Protein AF-A0A436W5S3-F1 (afdb_monomer_lite)

Sequence (60 aa):
MREGPDIARTASLVGDPARANMLTALMGGTALTASELALEAGVSLPTASSHLSKLMEGGL

Radius of gyration: 12.32 Å; chains: 1; bounding box: 34×16×36 Å

Structure (mmCIF, N/CA/C/O backbone):
data_AF-A0A436W5S3-F1
#
_entry.id   AF-A0A436W5S3-F1
#
loop_
_atom_site.group_PDB
_atom_site.id
_atom_site.type_symbol
_atom_site.label_atom_id
_atom_site.label_alt_id
_atom_site.label_comp_id
_atom_site.label_asym_id
_atom_site.label_entity_id
_atom_site.label_seq_id
_atom_site.pdbx_PDB_ins_code
_atom_site.Cartn_x
_atom_site.Cartn_y
_atom_site.Cartn_z
_atom_site.occupancy
_atom_site.B_iso_or_equiv
_atom_site.auth_seq_id
_atom_site.auth_comp_id
_atom_site.auth_asym_id
_atom_site.auth_atom_id
_atom_site.pdbx_PDB_model_num
ATOM 1 N N . MET A 1 1 ? 20.114 0.311 -22.696 1.00 59.97 1 MET A N 1
ATOM 2 C CA . MET A 1 1 ? 18.890 0.452 -21.878 1.00 59.97 1 MET A CA 1
ATOM 3 C C . MET A 1 1 ? 17.892 -0.562 -22.410 1.00 59.97 1 MET A C 1
ATOM 5 O O . MET A 1 1 ? 17.737 -0.623 -23.621 1.00 59.97 1 MET A O 1
ATOM 9 N N . ARG A 1 2 ? 17.357 -1.456 -21.567 1.00 63.16 2 ARG A N 1
ATOM 10 C CA . ARG A 1 2 ? 16.333 -2.414 -22.018 1.00 63.16 2 ARG A CA 1
ATOM 11 C C . ARG A 1 2 ? 15.079 -1.602 -22.335 1.00 63.16 2 ARG A C 1
ATOM 13 O O . ARG A 1 2 ? 14.592 -0.908 -21.452 1.00 63.16 2 ARG A O 1
ATOM 20 N N . GLU A 1 3 ? 14.615 -1.636 -23.578 1.00 75.06 3 GLU A N 1
ATOM 21 C CA . GLU A 1 3 ? 13.337 -1.030 -23.947 1.00 75.06 3 GLU A CA 1
ATOM 22 C C . GLU A 1 3 ? 12.217 -1.866 -23.321 1.00 75.06 3 GLU A C 1
ATOM 24 O O . GLU A 1 3 ? 11.987 -3.010 -23.709 1.00 75.06 3 GLU A O 1
ATOM 29 N N . GLY A 1 4 ? 11.591 -1.338 -22.271 1.00 80.12 4 GLY A N 1
ATOM 30 C CA . GLY A 1 4 ? 10.507 -2.005 -21.561 1.00 80.12 4 GLY A CA 1
ATOM 31 C C . GLY A 1 4 ? 10.268 -1.422 -20.165 1.00 80.12 4 GLY A C 1
ATOM 32 O O . GLY A 1 4 ? 11.112 -0.676 -19.662 1.00 80.12 4 GLY A O 1
ATOM 33 N N . PRO A 1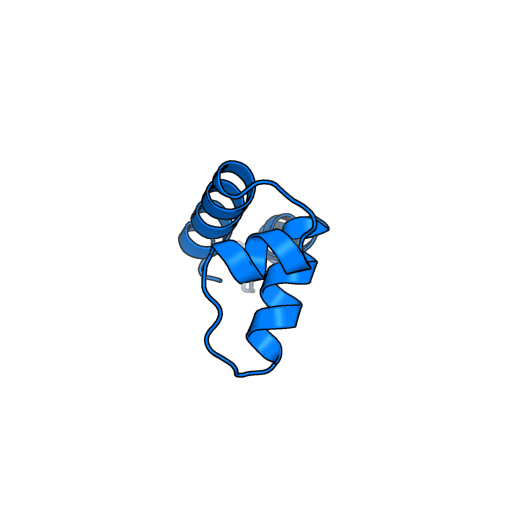 5 ? 9.127 -1.747 -19.532 1.00 83.31 5 PRO A N 1
ATOM 34 C CA . PRO A 1 5 ? 8.844 -1.328 -18.165 1.00 83.31 5 PRO A CA 1
ATOM 35 C C . PRO A 1 5 ? 9.927 -1.833 -17.210 1.00 83.31 5 PRO A C 1
ATOM 37 O O . PRO A 1 5 ? 10.401 -2.966 -17.338 1.00 83.31 5 PRO A O 1
ATOM 40 N N . ASP A 1 6 ? 10.287 -1.022 -16.218 1.00 91.25 6 ASP A N 1
ATOM 41 C CA . ASP A 1 6 ? 11.166 -1.463 -15.137 1.00 91.25 6 ASP A CA 1
ATOM 42 C C . ASP A 1 6 ? 10.386 -2.362 -14.167 1.00 91.25 6 ASP A C 1
ATOM 44 O O . ASP A 1 6 ? 9.889 -1.936 -13.122 1.00 91.25 6 ASP A O 1
ATOM 48 N N . ILE A 1 7 ? 10.257 -3.634 -14.550 1.00 92.56 7 ILE A N 1
ATOM 49 C CA . ILE A 1 7 ? 9.527 -4.647 -13.781 1.00 92.56 7 ILE A CA 1
ATOM 50 C C . ILE A 1 7 ? 10.110 -4.801 -12.375 1.00 92.56 7 ILE A C 1
ATOM 52 O O . I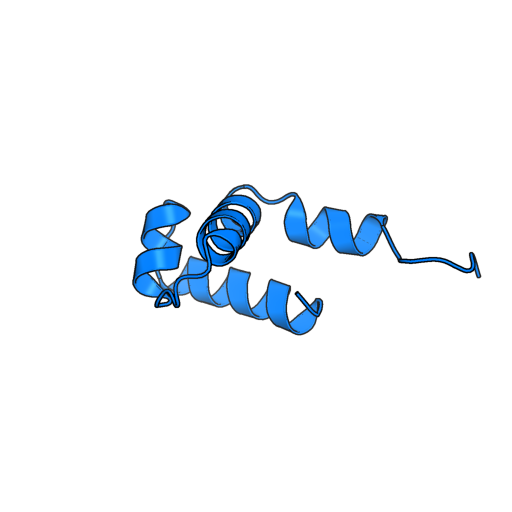LE A 1 7 ? 9.355 -5.021 -11.433 1.00 92.56 7 ILE A O 1
ATOM 56 N N . ALA A 1 8 ? 11.429 -4.659 -12.206 1.00 94.69 8 ALA A N 1
ATOM 57 C CA . ALA A 1 8 ? 12.063 -4.776 -10.897 1.00 94.69 8 ALA A CA 1
ATOM 58 C C . ALA A 1 8 ? 11.622 -3.634 -9.970 1.00 94.69 8 ALA A C 1
ATOM 60 O O . ALA A 1 8 ? 11.250 -3.882 -8.819 1.00 94.69 8 ALA A O 1
ATOM 61 N N . ARG A 1 9 ? 11.581 -2.399 -10.486 1.00 94.25 9 ARG A N 1
ATOM 62 C CA . ARG A 1 9 ? 11.043 -1.247 -9.754 1.00 94.25 9 ARG A CA 1
ATOM 63 C C . ARG A 1 9 ? 9.576 -1.464 -9.387 1.00 94.25 9 ARG A C 1
ATOM 65 O O . ARG A 1 9 ? 9.241 -1.348 -8.208 1.00 94.25 9 ARG A O 1
ATOM 72 N N . THR A 1 10 ? 8.714 -1.825 -10.337 1.00 94.88 10 THR A N 1
ATOM 73 C CA . THR A 1 10 ? 7.286 -2.061 -10.056 1.00 94.88 10 THR A CA 1
ATOM 74 C C . THR A 1 10 ? 7.085 -3.191 -9.045 1.00 94.88 10 THR A C 1
ATOM 76 O O . THR A 1 10 ? 6.333 -3.027 -8.088 1.00 94.88 10 THR A O 1
ATOM 79 N N . ALA A 1 11 ? 7.803 -4.307 -9.186 1.00 96.38 11 ALA A N 1
ATOM 80 C CA . ALA A 1 11 ? 7.730 -5.423 -8.248 1.00 96.38 11 ALA A CA 1
ATOM 81 C C . ALA A 1 11 ? 8.185 -5.023 -6.838 1.00 96.38 11 ALA A C 1
ATOM 83 O O . ALA A 1 11 ? 7.570 -5.442 -5.864 1.00 96.38 11 ALA A O 1
ATOM 84 N N . SER A 1 12 ? 9.207 -4.168 -6.708 1.00 96.88 12 SER A N 1
ATOM 85 C CA . SER A 1 12 ? 9.633 -3.660 -5.396 1.00 96.88 12 SER A CA 1
ATOM 86 C C . SER A 1 12 ? 8.562 -2.796 -4.722 1.00 96.88 12 SER A C 1
ATOM 88 O O . SER A 1 12 ? 8.422 -2.822 -3.499 1.00 96.88 12 SER A O 1
ATOM 90 N N . LEU A 1 13 ? 7.762 -2.066 -5.504 1.00 97.56 13 LEU A N 1
ATOM 91 C CA . LEU A 1 13 ? 6.647 -1.276 -4.993 1.00 97.56 13 LEU A CA 1
ATOM 92 C C . LEU A 1 13 ? 5.464 -2.173 -4.623 1.00 97.56 13 LEU A C 1
ATOM 94 O O . LEU A 1 13 ? 4.938 -2.041 -3.530 1.00 97.56 13 LEU A O 1
ATOM 98 N N . VAL A 1 14 ? 5.068 -3.122 -5.461 1.00 97.25 14 VAL A N 1
ATOM 99 C CA . VAL A 1 14 ? 3.874 -3.943 -5.194 1.00 97.25 14 VAL A CA 1
ATOM 100 C C . VAL A 1 14 ? 4.146 -5.076 -4.194 1.00 97.25 14 VAL A C 1
ATOM 102 O O . VAL A 1 14 ? 3.256 -5.448 -3.443 1.00 97.25 14 VAL A O 1
ATOM 105 N N . GLY A 1 15 ? 5.370 -5.605 -4.135 1.00 97.69 15 GLY A N 1
ATOM 106 C CA . GLY A 1 15 ? 5.717 -6.830 -3.398 1.00 97.69 15 GLY A CA 1
ATOM 107 C C . GLY A 1 15 ? 5.729 -6.735 -1.867 1.00 97.69 15 GLY A C 1
ATOM 108 O O . GLY A 1 15 ? 6.080 -7.703 -1.199 1.00 97.69 15 GLY A O 1
ATOM 109 N N . ASP A 1 16 ? 5.367 -5.589 -1.299 1.00 98.31 16 ASP A N 1
ATOM 110 C CA . ASP A 1 16 ? 5.162 -5.428 0.140 1.00 98.31 16 ASP A CA 1
ATOM 111 C C . ASP A 1 16 ? 3.721 -5.806 0.506 1.00 98.31 16 ASP A C 1
ATOM 113 O O . ASP A 1 16 ? 2.802 -5.276 -0.121 1.00 98.31 16 ASP A O 1
ATOM 117 N N . PRO A 1 17 ? 3.491 -6.672 1.511 1.00 98.38 17 PRO A N 1
ATOM 118 C CA . PRO A 1 17 ? 2.149 -7.162 1.825 1.00 98.38 17 PRO A CA 1
ATOM 119 C C . PRO A 1 17 ? 1.121 -6.056 2.093 1.00 98.38 17 PRO A C 1
ATOM 121 O O . PRO A 1 17 ? -0.008 -6.143 1.615 1.00 98.38 17 PRO A O 1
ATOM 124 N N . ALA A 1 18 ? 1.506 -4.986 2.798 1.00 98.38 18 ALA A N 1
ATOM 125 C CA . ALA A 1 18 ? 0.597 -3.879 3.080 1.00 98.38 18 ALA A CA 1
ATOM 126 C C . ALA A 1 18 ? 0.234 -3.120 1.795 1.00 98.38 18 ALA A C 1
ATOM 128 O O . ALA A 1 18 ? -0.943 -2.859 1.547 1.00 98.38 18 ALA A O 1
ATOM 129 N N . ARG A 1 19 ? 1.217 -2.820 0.932 1.00 98.25 19 ARG A N 1
ATOM 130 C CA . ARG A 1 19 ? 0.959 -2.164 -0.367 1.00 98.25 19 ARG A CA 1
ATOM 131 C C . ARG A 1 19 ? 0.125 -3.036 -1.299 1.00 98.25 19 ARG A C 1
ATOM 133 O O . ARG A 1 19 ? -0.784 -2.517 -1.940 1.00 98.25 19 ARG A O 1
ATOM 140 N N . ALA A 1 20 ? 0.390 -4.339 -1.341 1.00 98.31 20 ALA A N 1
ATOM 141 C CA . ALA A 1 20 ? -0.389 -5.287 -2.129 1.00 98.31 20 ALA A CA 1
ATOM 142 C C . ALA A 1 20 ? -1.863 -5.306 -1.698 1.00 98.31 20 ALA A C 1
ATOM 144 O O . ALA A 1 20 ? -2.750 -5.227 -2.550 1.00 98.31 20 ALA A O 1
ATOM 145 N N . ASN A 1 21 ? -2.132 -5.340 -0.390 1.00 98.12 21 ASN A N 1
ATOM 146 C CA . ASN A 1 21 ? -3.496 -5.314 0.139 1.00 98.12 21 ASN A CA 1
ATOM 147 C C . ASN A 1 21 ? -4.205 -3.991 -0.183 1.00 98.12 21 ASN A C 1
ATOM 149 O O . ASN A 1 21 ? -5.335 -4.011 -0.664 1.00 98.12 21 ASN A O 1
ATOM 153 N N . MET A 1 22 ? -3.527 -2.848 -0.008 1.00 98.06 22 MET A N 1
ATOM 154 C CA . MET A 1 22 ? -4.085 -1.532 -0.359 1.00 98.06 22 MET A C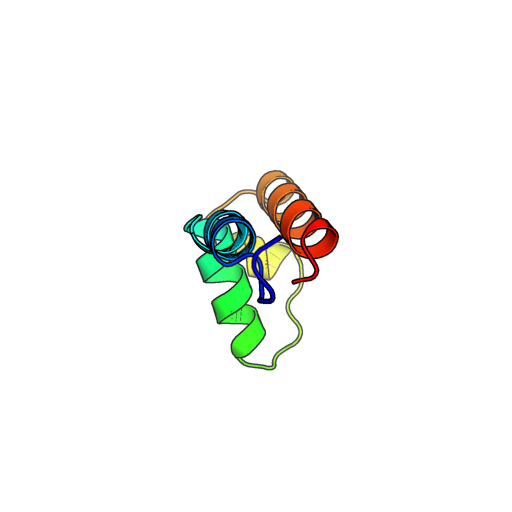A 1
ATOM 155 C C . MET A 1 22 ? -4.453 -1.437 -1.840 1.00 98.06 22 MET A C 1
ATOM 157 O O . MET A 1 22 ? -5.559 -1.020 -2.174 1.00 98.06 22 MET A O 1
ATOM 161 N N . LEU A 1 23 ? -3.547 -1.844 -2.734 1.00 97.38 23 LEU A N 1
ATOM 162 C CA . LEU A 1 23 ? -3.798 -1.841 -4.176 1.00 97.38 23 LEU A CA 1
ATOM 163 C C . LEU A 1 23 ? -4.943 -2.789 -4.546 1.00 97.38 23 LEU A C 1
ATOM 165 O O . LEU A 1 23 ? -5.804 -2.423 -5.340 1.00 97.38 23 LEU A O 1
ATOM 169 N N . THR A 1 24 ? -4.999 -3.972 -3.930 1.00 96.94 24 THR A N 1
ATOM 170 C CA . THR A 1 24 ? -6.088 -4.937 -4.146 1.00 96.94 24 THR A CA 1
ATOM 171 C C . THR A 1 24 ? -7.439 -4.359 -3.722 1.00 96.94 24 THR A C 1
ATOM 173 O O . THR A 1 24 ? -8.416 -4.491 -4.458 1.00 96.94 24 THR A O 1
ATOM 176 N N . ALA A 1 25 ? -7.496 -3.667 -2.582 1.00 96.94 25 ALA A N 1
ATOM 177 C CA . ALA A 1 25 ? -8.711 -3.008 -2.113 1.00 96.94 25 ALA A CA 1
ATOM 178 C C . ALA A 1 25 ? -9.170 -1.902 -3.086 1.00 96.94 25 ALA A C 1
ATOM 180 O O . ALA A 1 25 ? -10.347 -1.834 -3.441 1.00 96.94 25 ALA A O 1
ATOM 181 N N . LEU A 1 26 ? -8.237 -1.091 -3.599 1.00 96.06 26 LEU A N 1
ATOM 182 C CA . LEU A 1 26 ? -8.524 -0.049 -4.595 1.00 96.06 26 LEU A CA 1
ATOM 183 C C . LEU A 1 26 ? -8.992 -0.618 -5.943 1.00 96.06 26 LEU A C 1
ATOM 185 O O . LEU A 1 26 ? -9.870 -0.042 -6.587 1.00 96.06 26 LEU A O 1
ATOM 189 N N . MET A 1 27 ? -8.466 -1.775 -6.359 1.00 96.12 27 MET A N 1
ATOM 190 C CA . MET A 1 27 ? -8.920 -2.478 -7.567 1.00 96.12 27 MET A CA 1
ATOM 191 C C . MET A 1 27 ? -10.390 -2.920 -7.490 1.00 96.12 27 MET A C 1
ATOM 193 O O . MET A 1 27 ? -10.995 -3.177 -8.529 1.00 96.12 27 MET A O 1
ATOM 197 N N . GLY A 1 28 ? -10.988 -2.948 -6.293 1.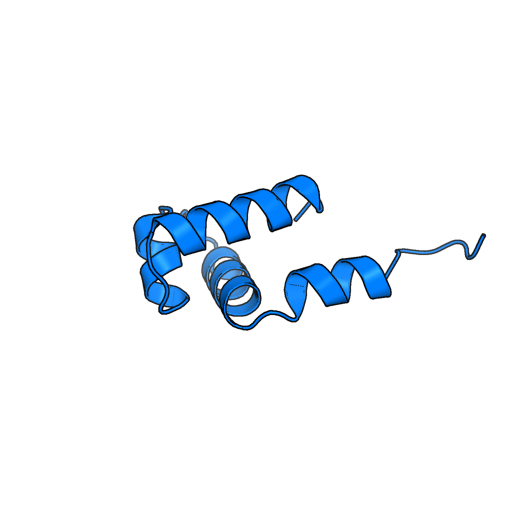00 93.50 28 GLY A N 1
ATOM 198 C CA . GLY A 1 28 ? -12.428 -3.140 -6.103 1.00 93.50 28 GLY A CA 1
ATOM 199 C C . GLY A 1 28 ? -13.297 -2.001 -6.660 1.00 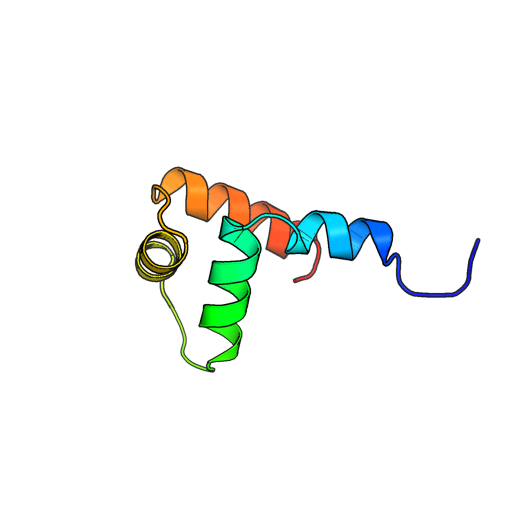93.50 28 GLY A C 1
ATOM 200 O O . GLY A 1 28 ? -14.520 -2.128 -6.675 1.00 93.50 28 GLY A O 1
ATOM 201 N N . GLY A 1 29 ? -12.701 -0.892 -7.120 1.00 90.94 29 GLY A N 1
ATOM 202 C CA . GLY A 1 29 ? -13.396 0.208 -7.803 1.00 90.94 29 GLY A CA 1
ATOM 203 C C . GLY A 1 29 ? -14.140 1.171 -6.876 1.00 90.94 29 GLY A C 1
ATOM 204 O O . GLY A 1 29 ? -14.825 2.076 -7.349 1.00 90.94 29 GLY A O 1
ATOM 205 N N . THR A 1 30 ? -14.003 0.997 -5.562 1.00 91.38 30 THR A N 1
ATOM 206 C CA . THR A 1 30 ? -14.574 1.899 -4.558 1.00 91.38 30 THR A CA 1
ATOM 207 C C . THR A 1 30 ? -13.508 2.881 -4.086 1.00 91.38 30 THR A C 1
ATOM 209 O O . THR A 1 30 ? -12.358 2.503 -3.866 1.00 91.38 30 THR A O 1
ATOM 212 N N . ALA A 1 31 ? -13.883 4.149 -3.918 1.00 93.88 31 ALA A N 1
ATOM 213 C CA . ALA A 1 31 ? -13.005 5.129 -3.296 1.00 93.88 31 ALA A CA 1
ATOM 214 C C . ALA A 1 31 ? -12.861 4.806 -1.802 1.00 93.88 31 ALA A C 1
ATOM 216 O O . ALA A 1 31 ? -13.848 4.839 -1.070 1.00 93.88 31 ALA A O 1
ATOM 217 N N . LEU A 1 32 ? -11.638 4.503 -1.369 1.00 96.81 32 LEU A N 1
ATOM 218 C CA . LEU A 1 32 ? -11.311 4.211 0.024 1.00 96.81 32 LEU A CA 1
ATOM 219 C C . LEU A 1 32 ? -10.530 5.370 0.640 1.00 96.81 32 LEU A C 1
ATOM 221 O O . LEU A 1 32 ? -9.657 5.973 0.011 1.00 96.81 32 LEU A O 1
ATOM 225 N N . THR A 1 33 ? -10.825 5.666 1.897 1.00 96.88 33 THR A N 1
ATOM 226 C CA . THR A 1 33 ? -10.049 6.597 2.714 1.00 96.88 33 THR A CA 1
ATOM 227 C C . THR A 1 33 ? -8.736 5.961 3.171 1.00 96.88 33 THR A C 1
ATOM 229 O O . THR A 1 33 ? -8.586 4.741 3.235 1.00 96.88 33 THR A O 1
ATOM 232 N N . ALA A 1 34 ? -7.775 6.790 3.588 1.00 95.56 34 ALA A N 1
ATOM 233 C CA . ALA A 1 34 ? -6.507 6.300 4.135 1.00 95.56 34 ALA A CA 1
ATOM 234 C C . ALA A 1 34 ? -6.683 5.420 5.389 1.00 95.56 34 ALA A C 1
ATOM 236 O O . ALA A 1 34 ? -5.877 4.524 5.624 1.00 95.56 34 ALA A O 1
ATOM 237 N N . SER A 1 35 ? -7.733 5.655 6.186 1.00 97.94 35 SER A N 1
ATOM 238 C CA . SER A 1 35 ? -8.016 4.844 7.379 1.00 97.94 35 SER A CA 1
ATOM 239 C C . SER A 1 35 ? -8.592 3.475 7.021 1.00 97.94 35 SER A C 1
ATOM 241 O O . SER A 1 35 ? -8.218 2.484 7.640 1.00 97.94 35 SER A O 1
ATOM 243 N N . GLU A 1 36 ? -9.445 3.398 5.999 1.00 98.25 36 GLU A N 1
ATOM 244 C CA . GLU A 1 36 ? -9.947 2.119 5.481 1.00 98.25 36 GLU A CA 1
ATOM 245 C C . GLU A 1 36 ? -8.815 1.308 4.845 1.00 98.25 36 GLU A C 1
ATOM 247 O O . GLU A 1 36 ? -8.672 0.124 5.124 1.00 98.25 36 GLU A O 1
ATOM 252 N N . LEU A 1 37 ? -7.923 1.953 4.091 1.00 98.25 37 LEU A N 1
ATOM 253 C CA . LEU A 1 37 ? -6.738 1.290 3.537 1.00 98.25 37 LEU A CA 1
ATOM 254 C C . LEU A 1 37 ? -5.769 0.803 4.620 1.00 98.25 37 LEU A C 1
ATOM 256 O O . LEU A 1 37 ? -5.164 -0.258 4.477 1.00 98.25 37 LEU A O 1
ATOM 260 N N . ALA A 1 38 ? -5.620 1.558 5.710 1.00 98.62 38 ALA A N 1
ATOM 261 C CA . ALA A 1 38 ? -4.840 1.124 6.863 1.00 98.62 38 ALA A CA 1
ATOM 262 C C . ALA A 1 38 ? -5.436 -0.141 7.501 1.00 98.62 38 ALA A C 1
ATOM 264 O O . ALA A 1 38 ? -4.688 -1.059 7.844 1.00 98.62 38 ALA A O 1
ATOM 265 N N . LEU A 1 39 ? -6.770 -0.210 7.601 1.00 98.38 39 LEU A N 1
ATOM 266 C CA . LEU A 1 39 ? -7.490 -1.378 8.104 1.00 98.38 39 LEU A CA 1
ATOM 267 C C . LEU A 1 39 ? -7.291 -2.600 7.195 1.00 98.38 39 LEU A C 1
ATOM 269 O O . LEU A 1 39 ? -6.881 -3.647 7.690 1.00 98.38 39 LEU A O 1
ATOM 273 N N . GLU A 1 40 ? -7.497 -2.454 5.884 1.00 97.44 40 GLU A N 1
ATOM 274 C CA . GLU A 1 40 ? -7.304 -3.529 4.892 1.00 97.44 40 GLU A CA 1
ATOM 275 C C . GLU A 1 40 ? -5.865 -4.073 4.880 1.00 97.44 40 GLU A C 1
ATOM 277 O O . GLU A 1 40 ? -5.617 -5.267 4.706 1.00 97.44 40 GLU A O 1
ATOM 282 N N . ALA A 1 41 ? -4.881 -3.202 5.104 1.00 97.94 41 ALA A N 1
ATOM 283 C CA . ALA A 1 41 ? -3.477 -3.589 5.16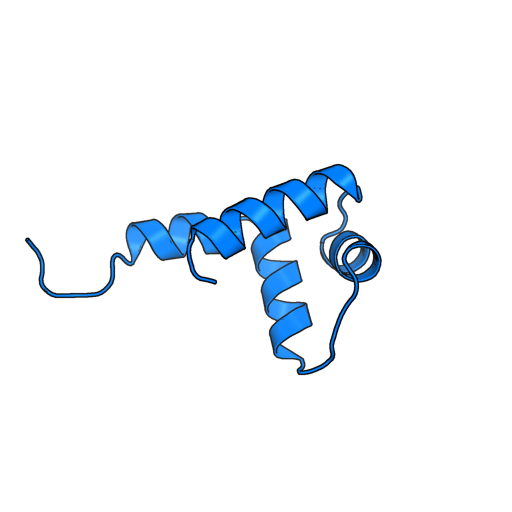9 1.00 97.94 41 ALA A CA 1
ATOM 284 C C . ALA A 1 41 ? -3.016 -4.079 6.550 1.00 97.94 41 ALA A C 1
ATOM 286 O O . ALA A 1 41 ? -1.882 -4.544 6.669 1.00 97.94 41 ALA A O 1
ATOM 287 N N . GLY A 1 42 ? -3.845 -3.963 7.591 1.00 98.44 42 GLY A N 1
ATOM 288 C CA . GLY A 1 42 ? -3.472 -4.322 8.961 1.00 98.44 42 GLY A CA 1
ATOM 289 C C . GLY A 1 42 ? -2.335 -3.468 9.535 1.00 98.44 42 GLY A C 1
ATOM 290 O O . GLY A 1 42 ? -1.523 -3.967 10.316 1.00 98.44 42 GLY A O 1
ATOM 291 N N . VAL A 1 43 ? -2.243 -2.192 9.145 1.00 98.62 43 VAL A N 1
ATOM 292 C CA . VAL A 1 43 ? -1.186 -1.265 9.586 1.00 98.62 43 VAL A CA 1
ATOM 293 C C . VAL A 1 43 ? -1.760 -0.015 10.247 1.00 98.62 43 VAL A C 1
ATOM 295 O O . VAL A 1 43 ? -2.939 0.305 10.131 1.00 98.62 43 VAL A O 1
ATOM 298 N N . SER A 1 44 ? -0.907 0.732 10.949 1.00 98.62 44 SER A N 1
ATOM 299 C CA . SER A 1 44 ? -1.298 2.030 11.507 1.00 98.62 44 SER A CA 1
ATOM 300 C C . SER A 1 44 ? -1.551 3.069 10.406 1.00 98.62 44 SER A C 1
ATOM 302 O O . SER A 1 44 ? -0.962 2.991 9.326 1.00 98.62 44 SER A O 1
ATOM 304 N N . LEU A 1 45 ? -2.358 4.095 10.695 1.00 98.44 45 LEU A N 1
ATOM 305 C CA . LEU A 1 45 ? -2.612 5.192 9.754 1.00 98.44 45 LEU A CA 1
ATOM 306 C C . LEU A 1 45 ? -1.318 5.910 9.294 1.00 98.44 45 LEU A C 1
ATOM 308 O O . LEU A 1 45 ? -1.163 6.109 8.091 1.00 98.44 45 LEU A O 1
ATOM 312 N N . PRO A 1 46 ? -0.345 6.247 10.171 1.00 98.50 46 PRO A N 1
ATOM 313 C CA . PRO A 1 46 ? 0.936 6.803 9.720 1.00 98.50 46 PRO A CA 1
ATOM 314 C C . PRO A 1 46 ? 1.720 5.870 8.787 1.00 98.50 46 PRO A C 1
ATOM 316 O O . PRO A 1 46 ? 2.318 6.324 7.810 1.00 98.50 46 PRO A O 1
ATOM 319 N N . THR A 1 47 ? 1.703 4.562 9.064 1.00 98.31 47 THR A N 1
ATOM 320 C CA . THR A 1 47 ? 2.343 3.553 8.209 1.00 98.31 47 THR A CA 1
ATOM 321 C C . THR A 1 47 ? 1.670 3.516 6.840 1.00 98.31 47 THR A C 1
ATOM 323 O O . THR A 1 47 ? 2.360 3.619 5.826 1.00 98.31 47 THR A O 1
ATOM 326 N N . ALA A 1 48 ? 0.337 3.461 6.802 1.00 98.50 48 ALA A N 1
ATOM 327 C CA . ALA A 1 48 ? -0.448 3.521 5.574 1.00 98.50 48 ALA A CA 1
ATOM 328 C C . ALA A 1 48 ? -0.111 4.750 4.726 1.00 98.50 48 ALA A C 1
ATOM 330 O O . ALA A 1 48 ? 0.204 4.606 3.548 1.00 98.50 48 ALA A O 1
ATOM 331 N N . SER A 1 49 ? -0.070 5.940 5.330 1.00 98.25 49 SER A N 1
ATOM 332 C CA . SER A 1 49 ? 0.317 7.168 4.628 1.00 98.25 49 SER A CA 1
ATOM 333 C C . SER A 1 49 ? 1.706 7.064 3.990 1.00 98.25 49 SER A C 1
ATOM 335 O O . SER A 1 49 ? 1.871 7.434 2.832 1.00 98.25 49 SER A O 1
ATOM 337 N N . SER A 1 50 ? 2.696 6.499 4.693 1.00 98.38 50 SER A N 1
ATOM 338 C CA . SER A 1 50 ? 4.037 6.286 4.125 1.00 98.38 50 SER A CA 1
ATOM 339 C C . SER A 1 50 ? 4.029 5.313 2.940 1.00 98.38 50 SER A C 1
ATOM 341 O O . SER A 1 50 ? 4.726 5.538 1.948 1.00 98.38 50 SER A O 1
ATOM 343 N N . HIS A 1 51 ? 3.238 4.240 3.018 1.00 98.31 51 HIS A N 1
ATOM 344 C CA . HIS A 1 51 ? 3.067 3.302 1.909 1.00 98.31 51 HIS A CA 1
ATOM 345 C C . HIS A 1 51 ? 2.410 3.971 0.695 1.00 98.31 51 HIS A C 1
ATOM 347 O O . HIS A 1 51 ? 2.913 3.806 -0.416 1.00 98.31 51 HIS A O 1
ATOM 353 N N . LEU A 1 52 ? 1.356 4.763 0.904 1.00 97.81 52 LEU A N 1
ATOM 354 C CA . LEU A 1 52 ? 0.667 5.503 -0.157 1.00 97.81 52 LEU A CA 1
ATOM 355 C C . LEU A 1 52 ? 1.582 6.526 -0.835 1.00 97.81 52 LEU A C 1
ATOM 357 O O . LEU A 1 52 ? 1.603 6.591 -2.060 1.00 97.81 52 LEU A O 1
ATOM 361 N N . SER A 1 53 ? 2.400 7.261 -0.073 1.00 98.12 53 SER A N 1
ATOM 362 C CA . SER A 1 53 ? 3.402 8.168 -0.651 1.00 98.12 53 SER A CA 1
ATOM 363 C C . SER A 1 53 ? 4.367 7.431 -1.580 1.00 98.12 53 SER A C 1
ATOM 365 O O . SER A 1 53 ? 4.583 7.875 -2.703 1.00 98.12 53 SER A O 1
ATOM 367 N N . LYS A 1 54 ? 4.884 6.265 -1.169 1.00 97.94 54 LYS A N 1
ATOM 368 C CA . LYS A 1 54 ? 5.793 5.458 -2.005 1.00 97.94 54 LYS A CA 1
ATOM 369 C C . LYS A 1 54 ? 5.127 4.938 -3.278 1.00 97.94 54 LYS A C 1
ATOM 371 O O . LYS A 1 54 ? 5.779 4.886 -4.316 1.00 97.94 54 LYS A O 1
ATOM 376 N N . LEU A 1 55 ? 3.861 4.523 -3.197 1.00 97.25 55 LEU A N 1
ATOM 377 C CA . LEU A 1 55 ? 3.094 4.093 -4.370 1.00 97.25 55 LEU A CA 1
ATOM 378 C C . LEU A 1 55 ? 2.905 5.256 -5.346 1.00 97.25 55 LEU A C 1
ATOM 380 O O . LEU A 1 55 ? 3.248 5.119 -6.518 1.00 97.25 55 LEU A O 1
ATOM 384 N N . MET A 1 56 ? 2.502 6.421 -4.835 1.00 96.56 56 MET A N 1
ATOM 385 C CA . MET A 1 56 ? 2.267 7.615 -5.644 1.00 96.56 56 MET A CA 1
ATOM 386 C C . MET A 1 56 ? 3.555 8.151 -6.291 1.00 96.56 56 MET A C 1
ATOM 388 O O . MET A 1 56 ? 3.576 8.434 -7.485 1.00 96.56 56 MET A O 1
ATOM 392 N N . GLU A 1 57 ? 4.667 8.210 -5.552 1.00 96.69 57 GLU A N 1
ATOM 393 C CA . GLU A 1 57 ? 6.006 8.510 -6.099 1.00 96.69 57 GLU A CA 1
ATOM 394 C C . GLU A 1 57 ? 6.471 7.456 -7.123 1.00 96.69 57 GLU A C 1
ATOM 396 O O . GLU A 1 57 ? 7.278 7.722 -8.019 1.00 96.69 57 GLU A O 1
ATOM 401 N N . GLY A 1 58 ? 5.961 6.234 -6.981 1.00 94.62 58 GLY A N 1
ATOM 402 C CA . GLY A 1 58 ? 6.156 5.114 -7.886 1.00 94.62 58 GLY A CA 1
ATOM 403 C C . GLY A 1 58 ? 5.312 5.162 -9.160 1.00 94.62 58 GLY A C 1
ATOM 404 O O . GLY A 1 58 ? 5.611 4.396 -10.076 1.00 94.62 58 GLY A O 1
ATOM 405 N N . GLY A 1 59 ? 4.319 6.056 -9.237 1.00 94.06 59 GLY A N 1
ATOM 406 C CA . GLY A 1 59 ? 3.369 6.158 -10.347 1.00 94.06 59 GLY A CA 1
ATOM 407 C C . GLY A 1 59 ? 2.267 5.095 -10.328 1.00 94.06 59 GLY A C 1
ATOM 408 O O . GLY A 1 59 ? 1.770 4.739 -11.397 1.00 94.06 59 GLY A O 1
ATOM 409 N N . LEU A 1 60 ? 1.938 4.565 -9.146 1.00 90.69 60 LEU A N 1
ATOM 410 C CA . LEU A 1 60 ? 0.839 3.623 -8.913 1.00 90.69 60 LEU A CA 1
ATOM 411 C C . LEU A 1 60 ? -0.349 4.303 -8.232 1.00 90.69 60 LEU A C 1
ATOM 413 O O . LEU A 1 60 ? -0.109 5.199 -7.390 1.00 90.69 60 LEU A O 1
#

pLDDT: mean 94.67, std 7.54, range [59.97, 98.62]

Foldseek 3Di:
DPPDDPVVLVCVLCVDQLNVQLVVVVVVVDDDDLVVSCVSSVHDSVVSVVSVVSVVVSVD

Secondary structure (DSSP, 8-state):
--SS--HHHHHHHHTSHHHHHHHHHHHTSS---HHHHHHHHT--HHHHHHHHHHHHHTT-